Protein AF-A0A7I8E111-F1 (afdb_monomer)

Organism: NCBI:txid1982626

Mean predicted aligned error: 6.0 Å

Secondary structure (DSSP, 8-state):
--EEEEEEEES-S---TT----EEEEEEEHHHHHHH--HHHHHHHS-GGGT--

pLDDT: mean 84.58, std 8.64, range [58.12, 94.19]

Structure (mmCIF, N/CA/C/O backbone):
data_AF-A0A7I8E111-F1
#
_entry.id   AF-A0A7I8E111-F1
#
loop_
_atom_site.group_PDB
_atom_site.id
_atom_site.type_symbol
_atom_site.label_atom_id
_atom_site.label_alt_id
_atom_site.label_comp_id
_atom_site.label_asym_id
_atom_site.label_entity_id
_atom_site.label_seq_id
_atom_site.pdbx_PDB_ins_code
_atom_site.Cartn_x
_atom_site.Cartn_y
_atom_site.Cartn_z
_atom_site.occupancy
_atom_site.B_iso_or_equiv
_atom_site.auth_seq_id
_atom_site.auth_comp_id
_atom_site.auth_asym_id
_atom_site.auth_atom_id
_atom_site.pdbx_PDB_model_num
ATOM 1 N N . MET A 1 1 ? -7.440 -16.249 6.490 1.00 58.12 1 MET A N 1
ATOM 2 C CA . MET A 1 1 ? -6.690 -15.001 6.750 1.00 58.12 1 MET A CA 1
ATOM 3 C C . MET A 1 1 ? -6.283 -14.430 5.404 1.00 58.12 1 MET A C 1
ATOM 5 O O . MET A 1 1 ? -5.390 -14.982 4.779 1.00 58.12 1 MET A O 1
ATOM 9 N N . GLY A 1 2 ? -7.015 -13.429 4.910 1.00 67.44 2 GLY A N 1
ATOM 10 C CA . GLY A 1 2 ? -6.724 -12.794 3.622 1.00 67.44 2 GLY A CA 1
ATOM 11 C C . GLY A 1 2 ? -5.648 -11.720 3.759 1.00 67.44 2 GLY A C 1
ATOM 12 O O . GLY A 1 2 ? -5.554 -11.059 4.797 1.00 67.44 2 GLY A O 1
ATOM 13 N N . TYR A 1 3 ? -4.837 -11.561 2.720 1.00 74.38 3 TYR A N 1
ATOM 14 C CA . TYR A 1 3 ? -3.936 -10.428 2.550 1.00 74.38 3 TYR A CA 1
ATOM 15 C C . TYR A 1 3 ? -4.423 -9.603 1.362 1.00 74.38 3 TYR A C 1
ATOM 17 O O . TYR A 1 3 ? -4.979 -10.158 0.415 1.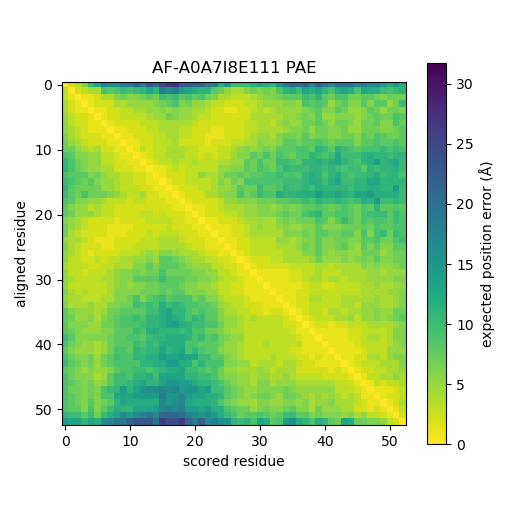00 74.38 3 TYR A O 1
ATOM 25 N N . LYS A 1 4 ? -4.209 -8.287 1.403 1.00 77.50 4 LYS A N 1
ATOM 26 C CA . LYS A 1 4 ? -4.570 -7.407 0.293 1.00 77.50 4 LYS A CA 1
ATOM 27 C C . LYS A 1 4 ? -3.343 -6.662 -0.207 1.00 77.50 4 LYS A C 1
ATOM 29 O O . LYS A 1 4 ? -2.521 -6.199 0.587 1.00 77.50 4 LYS A O 1
ATOM 34 N N . ILE A 1 5 ? -3.237 -6.539 -1.526 1.00 84.00 5 ILE A N 1
ATOM 35 C CA . ILE A 1 5 ? -2.284 -5.627 -2.153 1.00 84.00 5 ILE A CA 1
ATOM 36 C C . ILE A 1 5 ? -2.782 -4.207 -1.896 1.00 84.00 5 ILE A C 1
ATOM 38 O O . ILE A 1 5 ? -3.890 -3.848 -2.293 1.00 84.00 5 ILE A O 1
ATOM 42 N N . TYR A 1 6 ? -1.980 -3.426 -1.186 1.00 82.88 6 TYR A N 1
ATOM 43 C CA . TYR A 1 6 ? -2.302 -2.051 -0.824 1.00 82.88 6 TYR A CA 1
ATOM 44 C C . TYR A 1 6 ? -1.785 -1.061 -1.850 1.00 82.88 6 TYR A C 1
ATOM 46 O O . TYR A 1 6 ? -2.479 -0.114 -2.210 1.00 82.88 6 TYR A O 1
ATOM 54 N N . ASN A 1 7 ? -0.561 -1.287 -2.309 1.00 86.56 7 ASN A N 1
ATOM 55 C CA . ASN A 1 7 ? 0.112 -0.397 -3.226 1.00 86.56 7 ASN A CA 1
ATOM 56 C C . ASN A 1 7 ? 1.004 -1.207 -4.162 1.00 86.56 7 ASN A C 1
ATOM 58 O O . ASN A 1 7 ? 1.603 -2.207 -3.764 1.00 86.56 7 ASN A O 1
ATOM 62 N N . VAL A 1 8 ? 1.073 -0.758 -5.410 1.00 90.56 8 VAL A N 1
ATOM 63 C CA . VAL A 1 8 ? 1.972 -1.300 -6.422 1.00 90.56 8 VAL A CA 1
ATOM 64 C C . VAL A 1 8 ? 2.732 -0.126 -7.005 1.00 90.56 8 VAL A C 1
ATOM 66 O O . VAL A 1 8 ? 2.137 0.774 -7.593 1.00 90.56 8 VAL A O 1
ATOM 69 N N . ALA A 1 9 ? 4.047 -0.141 -6.838 1.00 93.69 9 ALA A N 1
ATOM 70 C CA . ALA A 1 9 ? 4.935 0.869 -7.379 1.00 93.69 9 ALA A CA 1
ATOM 71 C C . ALA A 1 9 ? 5.836 0.238 -8.438 1.00 93.69 9 ALA A C 1
ATOM 73 O O . ALA A 1 9 ? 6.490 -0.780 -8.207 1.00 93.69 9 ALA A O 1
ATOM 74 N N . LEU A 1 10 ? 5.873 0.864 -9.609 1.00 92.69 10 LEU A N 1
ATOM 75 C CA . LEU A 1 10 ? 6.783 0.488 -10.681 1.00 92.69 10 LEU A CA 1
ATOM 76 C C . LEU A 1 10 ? 8.048 1.331 -10.565 1.00 92.69 10 LEU A C 1
ATOM 78 O O . LEU A 1 10 ? 7.960 2.544 -10.380 1.00 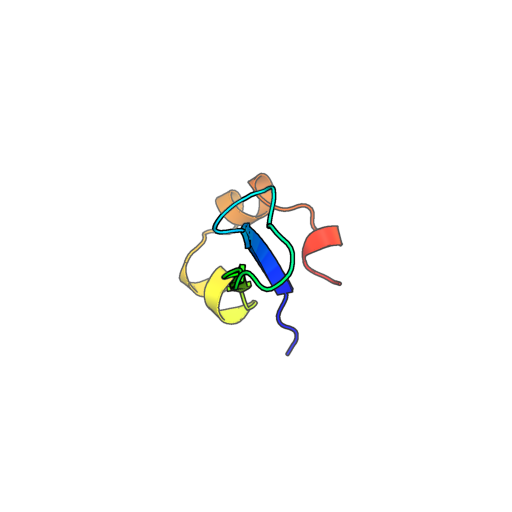92.69 10 LEU A O 1
ATOM 82 N N . SER A 1 11 ? 9.223 0.719 -10.732 1.00 91.19 11 SER A N 1
ATOM 83 C CA . SER A 1 11 ? 10.483 1.474 -10.752 1.00 91.19 11 SER A CA 1
ATOM 84 C C . SER A 1 11 ? 10.557 2.460 -11.923 1.00 91.19 11 SER A C 1
ATOM 86 O O . SER A 1 11 ? 11.287 3.445 -11.851 1.00 91.19 11 SER A O 1
ATOM 88 N N . LYS A 1 12 ? 9.797 2.207 -12.998 1.00 91.88 12 LYS A N 1
ATOM 89 C CA . LYS A 1 12 ? 9.545 3.146 -14.093 1.00 91.88 12 LYS A CA 1
ATOM 90 C C . LYS A 1 12 ? 8.263 2.809 -14.849 1.00 91.88 12 LYS A C 1
ATOM 92 O O . LYS A 1 12 ? 7.816 1.667 -14.846 1.00 91.88 12 LYS A O 1
ATOM 97 N N . GLN A 1 13 ? 7.717 3.800 -15.546 1.00 87.81 13 GLN A N 1
ATOM 98 C CA . GLN A 1 13 ? 6.465 3.656 -16.290 1.00 87.81 13 GLN A CA 1
ATOM 99 C C . GLN A 1 13 ? 6.638 3.008 -17.674 1.00 87.81 13 GLN A C 1
ATOM 101 O O . GLN A 1 13 ? 5.776 2.244 -18.091 1.00 87.81 13 GLN A O 1
ATOM 106 N N . ASN A 1 14 ? 7.753 3.272 -18.366 1.00 91.94 14 ASN A N 1
ATOM 107 C CA . ASN A 1 14 ? 8.009 2.776 -19.724 1.00 91.94 14 ASN A CA 1
ATOM 108 C C . ASN A 1 14 ? 9.296 1.952 -19.762 1.00 91.94 14 ASN A C 1
ATOM 110 O O . ASN A 1 14 ? 10.328 2.422 -19.282 1.00 91.94 14 ASN A O 1
ATOM 114 N N . VAL A 1 15 ? 9.248 0.755 -20.354 1.00 92.00 15 VAL A N 1
ATOM 115 C CA . VAL A 1 15 ? 10.369 -0.198 -20.461 1.00 92.00 15 VAL A CA 1
ATOM 116 C C . VAL A 1 15 ? 10.717 -0.495 -21.916 1.00 92.00 15 VAL A C 1
ATOM 118 O O . VAL A 1 15 ? 9.823 -0.602 -22.753 1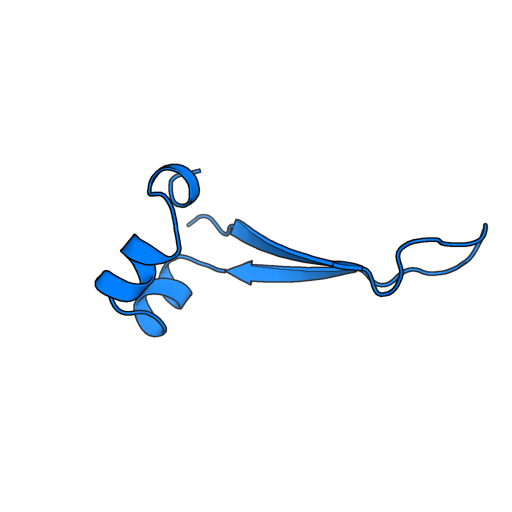.00 92.00 15 VAL A O 1
ATOM 121 N N . SER A 1 16 ? 12.009 -0.632 -22.215 1.00 94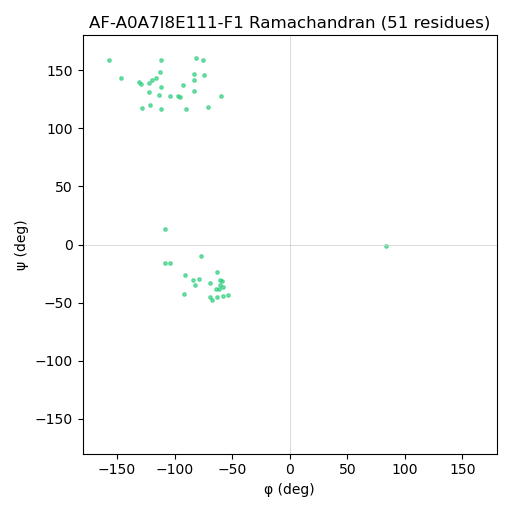.19 16 SER A N 1
ATOM 122 C CA . SER A 1 16 ? 12.472 -1.082 -23.529 1.00 94.19 16 SER A CA 1
ATOM 123 C C . SER A 1 16 ? 12.413 -2.608 -23.636 1.00 94.19 16 SER A C 1
ATOM 125 O O . SER A 1 16 ? 12.404 -3.321 -22.630 1.00 94.19 16 SER A O 1
ATOM 127 N N . ALA A 1 17 ? 12.407 -3.131 -24.864 1.00 93.44 17 ALA A N 1
ATOM 128 C CA . ALA A 1 17 ? 12.448 -4.573 -25.090 1.00 93.44 17 ALA A CA 1
ATOM 129 C C . ALA A 1 17 ? 13.727 -5.184 -24.484 1.00 93.44 17 ALA A C 1
ATOM 131 O O . ALA A 1 17 ? 14.832 -4.715 -24.746 1.00 93.44 17 ALA A O 1
ATOM 132 N N . GLY A 1 18 ? 13.566 -6.226 -23.662 1.00 93.50 18 GLY A N 1
ATOM 133 C CA . GLY A 1 18 ? 14.671 -6.905 -22.972 1.00 93.50 18 GLY A CA 1
ATOM 134 C C . GLY A 1 18 ? 15.121 -6.253 -21.659 1.00 93.50 18 GLY A C 1
ATOM 135 O O . GLY A 1 18 ? 16.000 -6.789 -20.985 1.00 93.50 18 GLY A O 1
ATOM 136 N N . GLU A 1 19 ? 14.522 -5.131 -21.259 1.00 93.56 19 GLU A N 1
ATOM 137 C CA . GLU A 1 19 ? 14.865 -4.458 -20.010 1.00 93.56 19 GLU A CA 1
ATOM 138 C C . GLU A 1 19 ? 14.144 -5.071 -18.803 1.00 93.56 19 GLU A C 1
ATOM 140 O O . GLU A 1 19 ? 12.970 -5.438 -18.868 1.00 93.56 19 GLU A O 1
ATOM 145 N N . ARG A 1 20 ? 14.846 -5.164 -17.668 1.00 91.06 20 ARG A N 1
ATOM 146 C CA . ARG A 1 20 ? 14.262 -5.633 -16.406 1.00 91.06 20 ARG A CA 1
ATOM 147 C C . ARG A 1 20 ? 13.537 -4.491 -15.699 1.00 91.06 20 ARG A C 1
ATOM 149 O O . ARG A 1 20 ? 14.096 -3.412 -15.525 1.00 91.06 20 ARG A O 1
ATOM 156 N N . LEU A 1 21 ? 12.316 -4.762 -15.248 1.00 92.62 21 LEU A N 1
ATOM 157 C CA . LEU A 1 21 ? 11.508 -3.854 -14.439 1.00 92.62 21 LEU A CA 1
ATOM 158 C C . LEU A 1 21 ? 11.364 -4.413 -13.027 1.00 92.62 21 LEU A C 1
ATOM 160 O O . LEU A 1 21 ? 11.052 -5.592 -12.861 1.00 92.62 21 LEU A O 1
ATOM 164 N N . THR A 1 22 ? 11.528 -3.555 -12.023 1.00 93.69 22 THR A N 1
ATOM 165 C CA . THR A 1 22 ? 11.228 -3.909 -10.636 1.00 93.69 22 THR A CA 1
ATOM 166 C C . THR A 1 22 ? 9.832 -3.417 -10.285 1.00 93.69 22 THR A C 1
ATOM 168 O O . THR A 1 22 ? 9.508 -2.241 -10.470 1.00 93.69 22 THR A O 1
ATOM 171 N N . ILE A 1 23 ? 9.014 -4.328 -9.763 1.00 93.75 23 ILE A N 1
ATOM 172 C CA . ILE A 1 23 ? 7.679 -4.038 -9.246 1.00 93.75 23 ILE A CA 1
ATOM 173 C C . ILE A 1 23 ? 7.724 -4.244 -7.738 1.00 93.75 23 ILE A C 1
ATOM 175 O O . ILE A 1 23 ? 7.962 -5.355 -7.267 1.00 93.75 23 ILE A O 1
ATOM 179 N N . SER A 1 24 ? 7.493 -3.171 -6.995 1.00 94.00 24 SER A N 1
ATOM 180 C CA . SER A 1 24 ? 7.377 -3.211 -5.542 1.00 94.00 24 SER A CA 1
ATOM 181 C C . SER A 1 24 ? 5.906 -3.313 -5.168 1.00 94.00 24 SER A C 1
ATOM 183 O O . SER A 1 24 ? 5.089 -2.514 -5.627 1.00 94.00 24 SER A O 1
ATOM 185 N N . VAL A 1 25 ? 5.569 -4.303 -4.344 1.00 91.12 25 VAL A N 1
ATOM 186 C CA . VAL A 1 25 ? 4.197 -4.555 -3.899 1.00 91.12 25 VAL A CA 1
ATOM 187 C C . VAL A 1 25 ? 4.147 -4.482 -2.383 1.00 91.12 25 VAL A C 1
ATOM 189 O O . VAL A 1 25 ? 4.789 -5.280 -1.701 1.00 91.12 25 VAL A O 1
ATOM 192 N N . ASP A 1 26 ? 3.335 -3.566 -1.869 1.00 89.25 26 ASP A N 1
ATOM 193 C CA . ASP A 1 26 ? 3.047 -3.491 -0.444 1.00 89.25 26 ASP A CA 1
ATOM 194 C C . ASP A 1 26 ? 1.830 -4.360 -0.145 1.00 89.25 26 ASP A C 1
ATOM 196 O O . ASP A 1 26 ? 0.720 -4.109 -0.630 1.00 89.25 26 ASP A O 1
ATOM 200 N N . ILE A 1 27 ? 2.039 -5.393 0.667 1.00 86.12 27 ILE A N 1
ATOM 201 C CA . ILE A 1 27 ? 0.978 -6.281 1.135 1.00 86.12 27 ILE A CA 1
ATOM 202 C C . ILE A 1 27 ? 0.665 -5.934 2.584 1.00 86.12 27 ILE A C 1
ATOM 204 O O . ILE A 1 27 ? 1.550 -5.921 3.438 1.00 86.12 27 ILE A O 1
ATOM 208 N N . ILE A 1 28 ? -0.614 -5.708 2.872 1.00 85.19 28 ILE A N 1
ATOM 209 C CA . ILE A 1 28 ? -1.103 -5.511 4.236 1.00 85.19 28 ILE A CA 1
ATOM 210 C C . ILE A 1 28 ? -2.057 -6.626 4.631 1.00 85.19 28 ILE A C 1
ATOM 212 O O . ILE A 1 28 ? -2.860 -7.127 3.839 1.00 85.19 28 ILE A O 1
ATOM 216 N N . THR A 1 29 ? -1.967 -6.999 5.902 1.00 84.81 29 THR A N 1
ATOM 217 C CA . THR A 1 29 ? -2.877 -7.943 6.542 1.00 84.81 29 THR A CA 1
ATOM 218 C C . THR A 1 29 ? -3.733 -7.222 7.572 1.00 84.81 29 THR A C 1
ATOM 220 O O . THR A 1 29 ? -3.366 -6.171 8.108 1.00 84.81 29 THR A O 1
ATOM 223 N N . TRP A 1 30 ? -4.871 -7.825 7.904 1.00 82.56 30 TRP A N 1
ATOM 224 C CA . TRP A 1 30 ? -5.746 -7.324 8.960 1.00 82.56 30 TRP A CA 1
ATOM 225 C C . TRP A 1 30 ? -5.059 -7.222 10.322 1.00 82.56 30 TRP A C 1
ATOM 227 O O . TRP A 1 30 ? -5.316 -6.286 11.079 1.00 82.56 30 TRP A O 1
ATOM 237 N N . ASP A 1 31 ? -4.171 -8.162 10.636 1.00 85.19 31 ASP A N 1
ATOM 238 C CA . ASP A 1 31 ? -3.425 -8.144 11.893 1.00 85.19 31 ASP A CA 1
ATOM 239 C C . ASP A 1 31 ? -2.407 -7.007 11.946 1.00 85.19 31 ASP A C 1
ATOM 241 O O . ASP A 1 31 ? -2.204 -6.423 13.009 1.00 85.19 31 ASP A O 1
ATOM 245 N N . TRP A 1 32 ? -1.816 -6.641 10.808 1.00 85.94 32 TRP A N 1
ATOM 246 C CA . TRP A 1 32 ? -0.961 -5.463 10.724 1.00 85.94 32 TRP A CA 1
ATOM 247 C C . TRP A 1 32 ? -1.770 -4.171 10.906 1.00 85.94 32 TRP A C 1
ATOM 249 O O . TRP A 1 32 ? -1.413 -3.339 11.739 1.00 85.94 32 TRP A O 1
ATOM 259 N N . LEU A 1 33 ? -2.906 -4.039 10.208 1.00 84.31 33 LEU A N 1
ATOM 260 C CA . LEU A 1 33 ? -3.781 -2.864 10.309 1.00 84.31 33 LEU A CA 1
ATOM 261 C C . LEU A 1 33 ? -4.261 -2.618 11.744 1.00 84.31 33 LEU A C 1
ATOM 263 O O . LEU A 1 33 ? -4.184 -1.491 12.228 1.00 84.31 33 LEU A O 1
ATOM 267 N N . LYS A 1 34 ? -4.682 -3.678 12.448 1.00 83.31 34 LYS A N 1
ATOM 268 C CA . LYS A 1 34 ? -5.109 -3.605 13.856 1.00 83.31 34 LYS A CA 1
ATOM 269 C C . LYS A 1 34 ? -4.006 -3.112 14.800 1.00 83.31 34 LYS A C 1
ATOM 271 O O . LYS A 1 34 ? -4.318 -2.507 15.817 1.00 83.31 34 LYS A O 1
ATOM 276 N N . LYS A 1 35 ? -2.732 -3.379 14.488 1.00 88.44 35 LYS A N 1
ATOM 277 C CA . LYS A 1 35 ? -1.585 -2.966 15.317 1.00 88.44 35 LYS A CA 1
ATOM 278 C C . LYS A 1 35 ? -1.124 -1.538 15.036 1.00 88.44 35 LYS A C 1
ATOM 280 O O . LYS A 1 35 ? -0.590 -0.898 15.931 1.00 88.44 35 LYS A O 1
ATOM 285 N N . GLN A 1 36 ? -1.287 -1.067 13.801 1.00 86.94 36 GLN A N 1
ATOM 286 C CA . GLN A 1 36 ? -0.694 0.193 13.341 1.00 86.94 36 GLN A CA 1
ATOM 287 C C . GLN A 1 36 ? -1.692 1.348 13.239 1.00 86.94 36 GLN A C 1
ATOM 289 O O . GLN A 1 36 ? -1.282 2.502 13.133 1.00 86.94 36 GLN A O 1
ATOM 294 N N . MET A 1 37 ? -2.999 1.074 13.248 1.00 85.94 37 MET A N 1
ATOM 295 C CA . MET A 1 37 ? -4.019 2.097 13.026 1.00 85.94 37 MET A CA 1
ATOM 296 C C . MET A 1 37 ? -5.117 2.057 14.084 1.00 85.94 37 MET A C 1
ATOM 298 O O . MET A 1 37 ? -5.610 0.999 14.467 1.00 85.94 37 MET A O 1
ATOM 302 N N . THR A 1 38 ? -5.558 3.240 14.512 1.00 88.50 38 THR A N 1
ATOM 303 C CA . THR A 1 38 ? -6.777 3.386 15.313 1.00 88.50 38 THR A CA 1
ATOM 304 C C . THR A 1 38 ? -8.016 3.221 14.433 1.00 88.50 38 THR A C 1
ATOM 306 O O . THR A 1 38 ? -7.973 3.445 13.220 1.00 88.50 38 THR A O 1
ATOM 309 N N . TRP A 1 39 ? -9.153 2.888 15.052 1.00 82.50 39 TRP A N 1
ATOM 310 C CA . TRP A 1 39 ? -10.433 2.743 14.351 1.00 82.50 39 TRP A CA 1
ATOM 311 C C . TRP A 1 39 ? -10.808 3.979 13.518 1.00 82.50 39 TRP A C 1
ATOM 313 O O . TRP A 1 39 ? -11.201 3.843 12.361 1.00 82.50 39 TRP A O 1
ATOM 323 N N . ASN A 1 40 ? -10.621 5.187 14.064 1.00 86.94 40 ASN A N 1
ATOM 324 C CA . ASN A 1 40 ? -10.918 6.432 13.348 1.00 86.94 40 ASN A CA 1
ATOM 325 C C . ASN A 1 40 ? -10.048 6.608 12.098 1.00 86.94 40 ASN A C 1
ATOM 327 O O . ASN A 1 40 ? -10.567 6.941 11.034 1.00 86.94 40 ASN A O 1
ATOM 331 N N . SER A 1 41 ? -8.741 6.352 12.198 1.00 86.81 41 SER A N 1
ATOM 332 C CA . SER A 1 41 ? -7.840 6.442 11.043 1.00 86.81 41 SER A CA 1
ATOM 333 C C . SER A 1 41 ? -8.187 5.408 9.975 1.00 86.81 41 SER A C 1
ATOM 335 O O . SER A 1 41 ? -8.126 5.704 8.785 1.00 86.81 41 SER A O 1
ATOM 337 N N . LEU A 1 42 ? -8.577 4.204 10.391 1.00 83.56 42 LEU A N 1
ATOM 338 C CA . LEU A 1 42 ? -8.929 3.116 9.485 1.00 83.56 42 LEU A CA 1
ATOM 339 C C . LEU A 1 42 ? -10.239 3.415 8.738 1.00 83.56 42 LEU A C 1
ATOM 341 O O . LEU A 1 42 ? -10.277 3.313 7.515 1.00 83.56 42 LEU A O 1
ATOM 345 N N . LYS A 1 43 ? -11.265 3.895 9.453 1.00 83.00 43 LYS A N 1
ATOM 346 C CA . LYS A 1 43 ? -12.562 4.306 8.889 1.00 83.00 43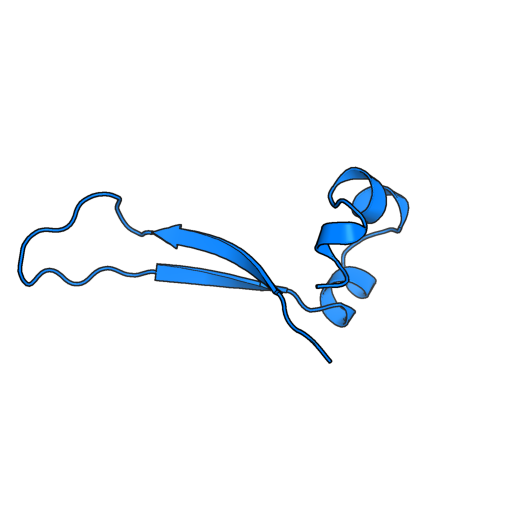 LYS A CA 1
ATOM 347 C C . LYS A 1 43 ? -12.444 5.459 7.889 1.00 83.00 43 LYS A C 1
ATOM 349 O O . LYS A 1 43 ? -13.166 5.485 6.898 1.00 83.00 43 LYS A O 1
ATOM 354 N N . ASN A 1 44 ? -11.560 6.419 8.152 1.00 87.25 44 ASN A N 1
ATOM 355 C CA . ASN A 1 44 ? -11.394 7.581 7.278 1.00 87.25 44 ASN A CA 1
ATOM 356 C C . ASN A 1 44 ? -10.554 7.268 6.036 1.00 87.25 44 ASN A C 1
ATOM 358 O O . ASN A 1 44 ? -10.731 7.905 5.001 1.00 87.25 44 ASN A O 1
ATOM 362 N N . LYS A 1 45 ? -9.623 6.313 6.140 1.00 83.94 45 LYS A N 1
ATOM 363 C CA . LYS A 1 45 ? -8.674 5.996 5.068 1.00 83.94 45 LYS A CA 1
ATOM 364 C C . LYS A 1 45 ? -9.175 4.911 4.111 1.00 83.94 45 LYS A C 1
ATOM 366 O O . LYS A 1 45 ? -8.760 4.901 2.958 1.00 83.94 45 LYS A O 1
ATOM 371 N N . PHE A 1 46 ? -10.053 4.018 4.564 1.00 80.44 46 PHE A N 1
ATOM 372 C CA . PHE A 1 46 ? -10.519 2.872 3.784 1.00 80.44 46 PHE A CA 1
ATOM 373 C C . PHE A 1 46 ? -12.044 2.790 3.762 1.00 80.44 46 PHE A C 1
ATOM 375 O O . PHE A 1 46 ? -12.695 2.938 4.798 1.00 80.44 46 PHE A O 1
ATOM 382 N N . LYS A 1 47 ? -12.631 2.479 2.598 1.00 81.00 47 LYS A N 1
ATOM 383 C CA . LYS A 1 47 ? -14.042 2.084 2.548 1.00 81.00 47 LYS A CA 1
ATOM 384 C C . LYS A 1 47 ? -14.176 0.668 3.085 1.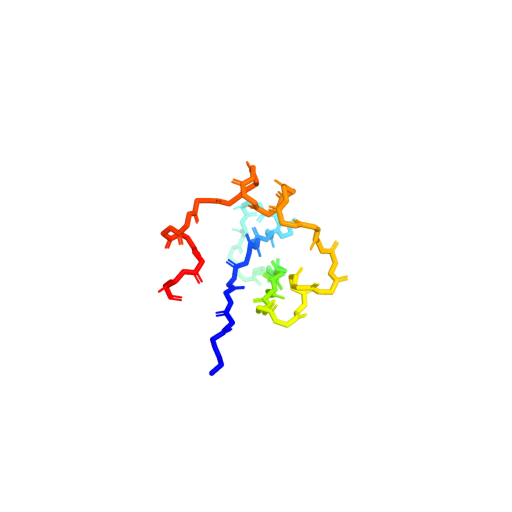00 81.00 47 LYS A C 1
ATOM 386 O O . LYS A 1 47 ? -13.321 -0.182 2.857 1.00 81.00 47 LYS A O 1
ATOM 391 N N . TRP A 1 48 ? -15.288 0.395 3.759 1.00 72.81 48 TRP A N 1
ATOM 392 C CA . TRP A 1 48 ? -15.521 -0.917 4.362 1.00 72.81 48 TRP A CA 1
ATOM 393 C C . TRP A 1 48 ? -15.536 -2.049 3.324 1.00 72.81 48 TRP A C 1
ATOM 395 O O . TRP A 1 48 ? -14.986 -3.115 3.577 1.00 72.81 48 TRP A O 1
ATOM 405 N N . SER A 1 49 ? -16.049 -1.775 2.118 1.00 74.69 49 SER A N 1
ATOM 406 C CA . SER A 1 49 ? -15.999 -2.680 0.960 1.00 74.69 49 SER A CA 1
ATOM 407 C C . SER A 1 49 ? -14.580 -3.060 0.541 1.00 74.69 49 SER A C 1
ATOM 409 O O . SER A 1 49 ? -14.356 -4.166 0.065 1.00 74.69 49 SER A O 1
ATOM 411 N N . ASP A 1 50 ? -13.608 -2.168 0.736 1.00 72.94 50 ASP A N 1
ATOM 412 C CA . ASP A 1 50 ? -12.225 -2.407 0.328 1.00 72.94 50 ASP A CA 1
ATOM 413 C C . ASP A 1 50 ? -11.501 -3.343 1.299 1.00 72.94 50 ASP A C 1
ATOM 415 O O . ASP A 1 50 ? -10.395 -3.793 1.016 1.00 72.94 50 ASP A O 1
ATOM 419 N N . LEU A 1 51 ? -12.098 -3.6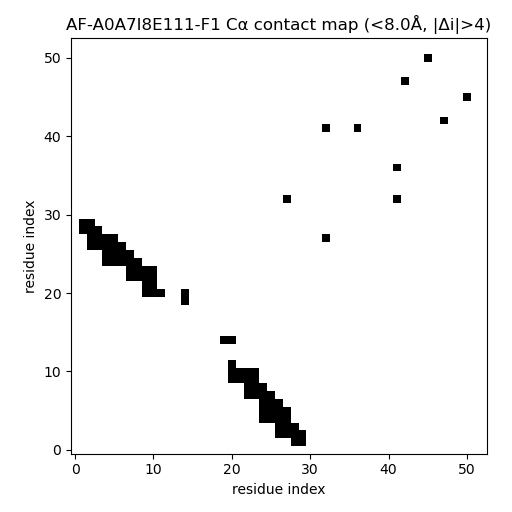40 2.445 1.00 69.94 51 LEU A N 1
ATOM 420 C CA . LEU A 1 51 ? -11.456 -4.380 3.520 1.00 69.94 51 LEU A CA 1
ATOM 421 C C . LEU A 1 51 ? -12.001 -5.810 3.678 1.00 69.94 51 LEU A C 1
ATOM 423 O O . LEU A 1 51 ? -11.366 -6.647 4.318 1.00 69.94 51 LEU A O 1
ATOM 427 N N . ILE A 1 52 ? -13.156 -6.094 3.077 1.00 67.94 52 ILE A N 1
ATOM 428 C CA . ILE A 1 52 ? -13.873 -7.380 3.152 1.00 67.94 52 ILE A CA 1
ATOM 429 C C . ILE A 1 52 ? -13.822 -8.189 1.843 1.00 67.94 52 ILE A C 1
ATOM 431 O O . ILE A 1 52 ? -14.586 -9.140 1.696 1.00 67.94 52 ILE A O 1
ATOM 435 N N . GLY A 1 53 ? -12.946 -7.801 0.910 1.00 58.69 53 GLY A N 1
ATOM 436 C CA . GLY A 1 53 ? -12.664 -8.531 -0.334 1.00 58.69 53 GLY A CA 1
ATOM 437 C C . GLY A 1 53 ? -11.617 -9.622 -0.167 1.00 58.69 53 GLY A C 1
ATOM 438 O O . GLY A 1 53 ? -10.678 -9.413 0.635 1.00 58.69 53 GLY A O 1
#

Radius of gyrati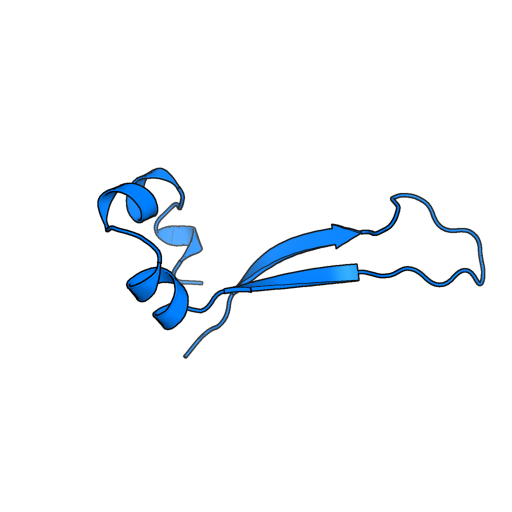on: 15.25 Å; Cα contacts (8 Å, |Δi|>4): 43; chains: 1; bounding box: 31×23×40 Å

Solvent-accessible surface area (backbone atoms only — not comparable to full-atom values): 3636 Å² total; per-residue (Å²): 138,73,73,43,82,74,4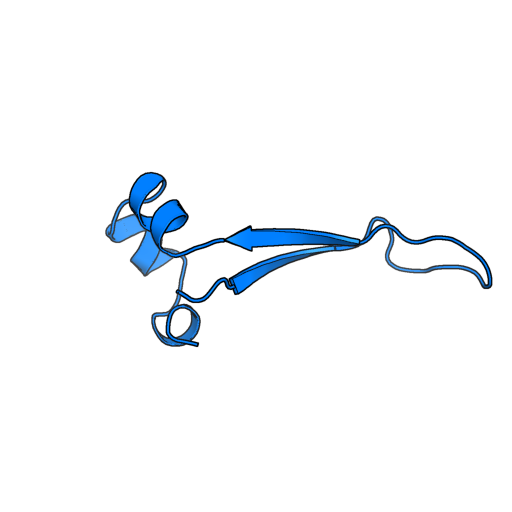7,78,46,62,78,62,95,79,80,61,94,93,59,89,81,58,74,49,73,45,73,47,38,67,72,55,48,68,74,76,44,56,71,69,59,47,61,74,73,44,59,72,74,76,71,76,110

Sequence (53 aa):
MGYKIYNVALSKQNVSAGERLTISVDIITWDWLKKQMTWNSLKNKFKWSDLIG

Foldseek 3Di:
DDKDFDDWDKPDDDDDPPDDIDIDTDIDDPVNCVVPDDPVRDVVPDDPVRRPD